Protein AF-A0A959ILF7-F1 (afdb_monomer_lite)

Sequence (107 aa):
MKEPCWMELLEEAPVAVQSCVLYFQERYPGSWQAKLLDSDAILRYLDSKDFEITVATFGIPNRQDWFCEVIFQGTLLKHERNFATYELAADEAIITAFRKLETTLSS

Radius of gyration: 14.12 Å; chains: 1; bounding box: 35×23×43 Å

Foldseek 3Di:
DPDQLLVVLCVQQVVLSVVQLVVLCVVPPPCSVVLSSDLVSLVVVLVVVQKDKDWDFDPDPPDGKIWMWIAHPNRTQDTGIRDPDSVVRSSVNSSSSSNVVSVVVVD

Secondary structure (DSSP, 8-state):
-PPPHHHHHHHHSHHHHHHHHHHHHHHSTTTHHHHTT-HHHHHHHHHTTTEEEEEEE--BTTB--EEEEEEETTEEEEEEEEESSHHHHHHHHHHHHHHHHHHHHT-

pLDDT: mean 88.75, std 11.8, range [37.28, 98.25]

Structure (mmCIF, N/CA/C/O backbone):
data_AF-A0A959ILF7-F1
#
_entry.id   AF-A0A959ILF7-F1
#
loop_
_atom_site.group_PDB
_atom_site.id
_atom_site.type_symbol
_atom_site.label_atom_id
_atom_site.label_alt_id
_atom_site.label_comp_id
_atom_site.label_asym_id
_atom_site.label_entity_id
_atom_site.label_seq_id
_atom_site.pdbx_PDB_ins_code
_atom_site.Cartn_x
_atom_site.Cartn_y
_atom_site.Cartn_z
_atom_site.occupancy
_atom_site.B_iso_or_equiv
_atom_site.auth_seq_id
_atom_site.auth_comp_id
_atom_site.auth_asym_id
_atom_site.auth_atom_id
_atom_site.pdbx_PDB_model_num
ATOM 1 N N . MET A 1 1 ? 19.938 12.289 3.058 1.00 37.28 1 MET A N 1
ATOM 2 C CA . MET A 1 1 ? 19.023 11.149 3.262 1.00 37.28 1 MET A CA 1
ATOM 3 C C . MET A 1 1 ? 17.636 11.685 2.991 1.00 37.28 1 MET A C 1
ATOM 5 O O . MET A 1 1 ? 17.306 12.686 3.610 1.00 37.28 1 MET A O 1
ATOM 9 N N . LYS A 1 2 ? 16.905 11.133 2.013 1.00 45.88 2 LYS A N 1
ATOM 10 C CA . LYS A 1 2 ? 15.473 11.434 1.887 1.00 45.88 2 LYS A CA 1
ATOM 11 C C . LYS A 1 2 ? 14.802 10.957 3.172 1.00 45.88 2 LYS A C 1
ATOM 13 O O . LYS A 1 2 ? 15.202 9.918 3.702 1.00 45.88 2 LYS A O 1
ATOM 18 N N . GLU A 1 3 ? 13.868 11.736 3.686 1.00 53.41 3 GLU A N 1
ATOM 19 C CA . GLU A 1 3 ? 13.025 11.285 4.784 1.00 53.41 3 GLU A CA 1
ATOM 20 C C . GLU A 1 3 ? 12.318 9.985 4.363 1.00 53.41 3 GLU A C 1
ATOM 22 O O . GLU A 1 3 ? 12.051 9.790 3.173 1.00 53.41 3 GLU A O 1
ATOM 27 N N . PRO A 1 4 ? 12.096 9.031 5.284 1.00 59.53 4 PRO A N 1
ATOM 28 C CA . PRO A 1 4 ? 11.301 7.858 4.972 1.00 59.53 4 PRO A CA 1
ATOM 29 C C . PRO A 1 4 ? 9.926 8.331 4.497 1.00 59.53 4 PRO A C 1
ATOM 31 O O . PRO A 1 4 ? 9.287 9.103 5.206 1.00 59.53 4 PRO A O 1
ATOM 34 N N . CYS A 1 5 ? 9.468 7.849 3.341 1.00 68.00 5 CYS A N 1
ATOM 35 C CA . CYS A 1 5 ? 8.170 8.204 2.751 1.00 68.00 5 CYS A CA 1
ATOM 36 C C . CYS A 1 5 ? 7.007 8.108 3.767 1.00 68.00 5 CYS A C 1
ATOM 38 O O . CYS A 1 5 ? 6.072 8.901 3.738 1.00 68.00 5 CYS A O 1
ATOM 40 N N . TRP A 1 6 ? 7.098 7.203 4.750 1.00 73.50 6 TRP A N 1
ATOM 41 C CA . TRP A 1 6 ? 6.090 7.076 5.805 1.00 73.50 6 TRP A CA 1
ATOM 42 C C . TRP A 1 6 ? 6.005 8.274 6.770 1.00 73.50 6 TRP A C 1
ATOM 44 O O . TRP A 1 6 ? 4.952 8.466 7.372 1.00 73.50 6 TRP A O 1
ATOM 54 N N . MET A 1 7 ? 7.067 9.075 6.939 1.00 76.81 7 MET A N 1
ATOM 55 C CA . MET A 1 7 ? 7.021 10.285 7.774 1.00 76.81 7 MET A CA 1
ATOM 56 C C . MET A 1 7 ? 6.211 11.391 7.096 1.00 76.81 7 MET A C 1
ATOM 58 O O . MET A 1 7 ? 5.352 11.978 7.742 1.00 76.81 7 MET A O 1
ATOM 62 N N . GLU A 1 8 ? 6.419 11.614 5.794 1.00 80.44 8 GLU A N 1
ATOM 63 C CA . GLU A 1 8 ? 5.592 12.535 4.998 1.00 80.44 8 GLU A CA 1
ATOM 64 C C . GLU A 1 8 ? 4.124 12.069 5.011 1.00 80.44 8 GLU A C 1
ATOM 66 O O . GLU A 1 8 ? 3.211 12.848 5.271 1.00 80.44 8 GLU A O 1
ATOM 71 N N . LEU A 1 9 ? 3.890 10.759 4.864 1.00 82.88 9 LEU A N 1
ATOM 72 C CA . LEU A 1 9 ? 2.553 10.170 4.993 1.00 82.88 9 LEU A CA 1
ATOM 73 C C . LEU A 1 9 ? 1.920 10.384 6.374 1.00 82.88 9 LEU A C 1
ATOM 75 O O . LEU A 1 9 ? 0.703 10.535 6.458 1.00 82.88 9 LEU A O 1
ATOM 79 N N . LEU A 1 10 ? 2.706 10.369 7.458 1.00 87.94 10 LEU A N 1
ATOM 80 C CA . LEU A 1 10 ? 2.194 10.586 8.815 1.00 87.94 10 LEU A CA 1
ATOM 81 C C . LEU A 1 10 ? 1.634 12.004 8.980 1.00 87.94 10 LEU A C 1
ATOM 83 O O . LEU A 1 10 ? 0.674 12.185 9.725 1.00 87.94 10 LEU A O 1
ATOM 87 N N . GLU A 1 11 ? 2.207 12.993 8.295 1.00 87.19 11 GLU A N 1
ATOM 88 C CA . GLU A 1 11 ? 1.678 14.359 8.290 1.00 87.19 11 GLU A CA 1
ATOM 89 C C . GLU A 1 11 ? 0.360 14.457 7.508 1.00 87.19 11 GLU A C 1
ATOM 91 O O . GLU A 1 11 ? -0.542 15.192 7.908 1.00 87.19 11 GLU A O 1
ATOM 96 N N . GLU A 1 12 ? 0.220 13.692 6.421 1.00 86.81 12 GLU A N 1
ATOM 97 C CA . GLU A 1 12 ? -0.960 13.736 5.551 1.00 86.81 12 GLU A CA 1
ATOM 98 C C . GLU A 1 12 ? -2.146 12.883 6.031 1.00 86.81 12 GLU A C 1
ATOM 100 O O . GLU A 1 12 ? -3.301 13.267 5.841 1.00 86.81 12 GLU A O 1
ATOM 105 N N . ALA A 1 13 ? -1.875 11.709 6.606 1.00 92.12 13 ALA A N 1
ATOM 106 C CA . ALA A 1 13 ? -2.863 10.699 6.992 1.00 92.12 13 ALA A CA 1
ATOM 107 C C . ALA A 1 13 ? -2.509 10.073 8.361 1.00 92.12 13 ALA A C 1
ATOM 109 O O . ALA A 1 13 ? -2.196 8.876 8.450 1.00 92.12 13 ALA A O 1
ATOM 110 N N . PRO A 1 14 ? -2.499 10.872 9.446 1.00 93.12 14 PRO A N 1
ATOM 111 C CA . PRO A 1 14 ? -1.905 10.481 10.719 1.00 93.12 14 PRO A CA 1
ATOM 112 C C . PRO A 1 14 ? -2.560 9.254 11.354 1.00 93.12 14 PRO A C 1
ATOM 114 O O . PRO A 1 14 ? -1.853 8.391 11.880 1.00 93.12 14 PRO A O 1
ATOM 117 N N . VAL A 1 15 ? -3.889 9.142 11.318 1.00 94.31 15 VAL A N 1
ATOM 118 C CA . VAL A 1 15 ? -4.613 8.043 11.976 1.00 94.31 15 VAL A CA 1
ATOM 119 C C . VAL A 1 15 ? -4.422 6.740 11.202 1.00 94.31 15 VAL A C 1
ATOM 121 O O . VAL A 1 15 ? -4.178 5.676 11.788 1.00 94.31 15 VAL A O 1
ATOM 124 N N . ALA A 1 16 ? -4.481 6.814 9.875 1.00 94.81 16 ALA A N 1
ATOM 125 C CA . ALA A 1 16 ? -4.284 5.674 8.998 1.00 94.81 16 ALA A CA 1
ATOM 126 C C . ALA A 1 16 ? -2.848 5.128 9.093 1.00 94.81 16 ALA A C 1
ATOM 128 O O . ALA A 1 16 ? -2.656 3.911 9.206 1.00 94.81 16 ALA A O 1
ATOM 129 N N . VAL A 1 17 ? -1.845 6.012 9.133 1.00 94.12 17 VAL A N 1
ATOM 130 C CA . VAL A 1 17 ? -0.438 5.627 9.312 1.00 94.12 17 VAL A CA 1
ATOM 131 C C . VAL A 1 17 ? -0.191 5.061 10.708 1.00 94.12 17 VAL A C 1
ATOM 133 O O . VAL A 1 17 ? 0.456 4.022 10.827 1.00 94.12 17 VAL A O 1
ATOM 136 N N . GLN A 1 18 ? -0.750 5.653 11.768 1.00 94.31 18 GLN A N 1
ATOM 137 C CA . GLN A 1 18 ? -0.642 5.094 13.123 1.00 94.31 18 GLN A CA 1
ATOM 138 C C . GLN A 1 18 ? -1.236 3.684 13.207 1.00 94.31 18 GLN A C 1
ATOM 140 O O . GLN A 1 18 ? -0.626 2.791 13.794 1.00 94.31 18 GLN A O 1
ATOM 145 N N . SER A 1 19 ? -2.379 3.453 12.559 1.00 94.19 19 SER A N 1
ATOM 146 C CA . SER A 1 19 ? -2.998 2.125 12.480 1.00 94.19 19 SER A CA 1
ATOM 147 C C . SER A 1 19 ? -2.100 1.111 11.761 1.00 94.19 19 SER A C 1
ATOM 149 O O . SER A 1 19 ? -1.979 -0.034 12.200 1.00 94.19 19 SER A O 1
ATOM 151 N N . CYS A 1 20 ? -1.419 1.534 10.691 1.00 95.00 20 CYS A N 1
ATOM 152 C CA . CYS A 1 20 ? -0.420 0.717 10.001 1.00 95.00 20 CYS A CA 1
ATOM 153 C C . CYS A 1 20 ? 0.771 0.391 10.914 1.00 95.00 20 CYS A C 1
ATOM 155 O O . CYS A 1 20 ? 1.154 -0.770 11.051 1.00 95.00 20 CYS A O 1
ATOM 157 N N . VAL A 1 21 ? 1.326 1.394 11.600 1.00 94.19 21 VAL A N 1
ATOM 158 C CA . VAL A 1 21 ? 2.445 1.206 12.535 1.00 94.19 21 VAL A CA 1
ATOM 159 C C . VAL A 1 21 ? 2.084 0.202 13.629 1.00 94.19 21 VAL A C 1
ATOM 161 O O . VAL A 1 21 ? 2.862 -0.719 13.875 1.00 94.19 21 VAL A O 1
ATOM 164 N N . LEU A 1 22 ? 0.901 0.327 14.239 1.00 94.69 22 LEU A N 1
ATOM 165 C CA . LEU A 1 22 ? 0.417 -0.614 15.255 1.00 94.69 22 LEU A CA 1
ATOM 166 C C . LEU A 1 22 ? 0.324 -2.042 14.701 1.00 94.69 22 LEU A C 1
ATOM 168 O O . LEU A 1 22 ? 0.860 -2.968 15.309 1.00 94.69 22 LEU A O 1
ATOM 172 N N . TYR A 1 23 ? -0.247 -2.215 13.505 1.00 95.00 23 TYR A N 1
ATOM 173 C CA . TYR A 1 23 ? -0.311 -3.518 12.837 1.00 95.00 23 TYR A CA 1
ATOM 174 C C . TYR A 1 23 ? 1.078 -4.160 12.672 1.00 95.00 23 TYR A C 1
ATOM 176 O O . TYR A 1 23 ? 1.271 -5.346 12.958 1.00 95.00 23 TYR A O 1
ATOM 184 N N . PHE A 1 24 ? 2.076 -3.381 12.246 1.00 94.81 24 PHE A N 1
ATOM 185 C CA . PHE A 1 24 ? 3.441 -3.884 12.094 1.00 94.81 24 PHE A CA 1
ATOM 186 C C . PHE A 1 24 ? 4.129 -4.169 13.430 1.00 94.81 24 PHE A C 1
ATOM 188 O O . PHE A 1 24 ? 4.856 -5.159 13.528 1.00 94.81 24 PHE A O 1
ATOM 195 N N . GLN A 1 25 ? 3.902 -3.345 14.453 1.00 95.00 25 GLN A N 1
ATOM 196 C CA . GLN A 1 25 ? 4.444 -3.555 15.797 1.00 95.00 25 GLN A CA 1
ATOM 197 C C . GLN A 1 25 ? 3.945 -4.863 16.415 1.00 95.00 25 GLN A C 1
ATOM 199 O O . GLN A 1 25 ? 4.745 -5.618 16.971 1.00 95.00 25 GLN A O 1
ATOM 204 N N . GLU A 1 26 ? 2.653 -5.155 16.271 1.00 94.75 26 GLU A N 1
ATOM 205 C CA . GLU A 1 26 ? 2.041 -6.384 16.777 1.00 94.75 26 GLU A CA 1
ATOM 206 C C . GLU A 1 26 ? 2.546 -7.625 16.034 1.00 94.75 26 GLU A C 1
ATOM 208 O O . GLU A 1 26 ? 2.824 -8.658 16.645 1.00 94.75 26 GLU A O 1
ATOM 213 N N . ARG A 1 27 ? 2.692 -7.534 14.707 1.00 93.62 27 ARG A N 1
ATOM 214 C CA . ARG A 1 27 ? 3.014 -8.690 13.860 1.00 93.62 27 ARG A CA 1
ATOM 215 C C . ARG A 1 27 ? 4.511 -8.962 13.712 1.00 93.62 27 ARG A C 1
ATOM 217 O O . ARG A 1 27 ? 4.892 -10.103 13.453 1.00 93.62 27 ARG A O 1
ATOM 224 N N . TYR A 1 28 ? 5.356 -7.948 13.891 1.00 92.88 28 TYR A N 1
ATOM 225 C CA . TYR A 1 28 ? 6.813 -8.053 13.762 1.00 92.88 28 TYR A CA 1
ATOM 226 C C . TYR A 1 28 ? 7.553 -7.405 14.948 1.00 92.88 28 TYR A C 1
ATOM 228 O O . TYR A 1 28 ? 8.291 -6.425 14.768 1.00 92.88 28 TYR A O 1
ATOM 236 N N . PRO A 1 29 ? 7.420 -7.954 16.172 1.00 93.00 29 PRO A N 1
ATOM 237 C CA . PRO A 1 29 ? 8.100 -7.418 17.346 1.00 93.00 29 PRO A CA 1
ATOM 238 C C . PRO A 1 29 ? 9.615 -7.306 17.122 1.00 93.00 29 PRO A C 1
ATOM 240 O O . PRO A 1 29 ? 10.262 -8.239 16.648 1.00 93.00 29 PRO A O 1
ATOM 243 N N . GLY A 1 30 ? 10.186 -6.140 17.431 1.00 91.44 30 GLY A N 1
ATOM 244 C CA . GLY A 1 30 ? 11.627 -5.879 17.306 1.00 91.44 30 GLY A CA 1
ATOM 245 C C . GLY A 1 30 ? 12.165 -5.686 15.880 1.00 91.44 30 GLY A C 1
ATOM 246 O O . GLY A 1 30 ? 13.354 -5.425 15.731 1.00 91.44 30 GLY A O 1
ATOM 247 N N . SER A 1 31 ? 11.330 -5.788 14.838 1.00 92.31 31 SER A N 1
ATOM 248 C CA . SER A 1 31 ? 11.746 -5.556 13.439 1.00 92.31 31 SER A CA 1
ATOM 249 C C . SER A 1 31 ? 10.753 -4.736 12.606 1.00 92.31 31 SER A C 1
ATOM 251 O O . SER A 1 31 ? 10.980 -4.512 11.415 1.00 92.31 31 SER A O 1
ATOM 253 N N . TRP A 1 32 ? 9.673 -4.253 13.223 1.00 92.75 32 TRP A N 1
ATOM 254 C CA . TRP A 1 32 ? 8.593 -3.529 12.555 1.00 92.75 32 TRP A CA 1
ATOM 255 C C . TRP A 1 32 ? 9.071 -2.303 11.767 1.00 92.75 32 TRP A C 1
ATOM 257 O O . TRP A 1 32 ? 8.562 -2.063 10.678 1.00 92.75 32 TRP A O 1
ATOM 267 N N . GLN A 1 33 ? 10.084 -1.569 12.247 1.00 90.31 33 GLN A N 1
ATOM 268 C CA . GLN A 1 33 ? 10.607 -0.391 11.545 1.00 90.31 33 GLN A CA 1
ATOM 269 C C . GLN A 1 33 ? 11.176 -0.758 10.177 1.00 90.31 33 GLN A C 1
ATOM 271 O O . GLN A 1 33 ? 10.915 -0.072 9.199 1.00 90.31 33 GLN A O 1
ATOM 276 N N . ALA A 1 34 ? 11.930 -1.859 10.09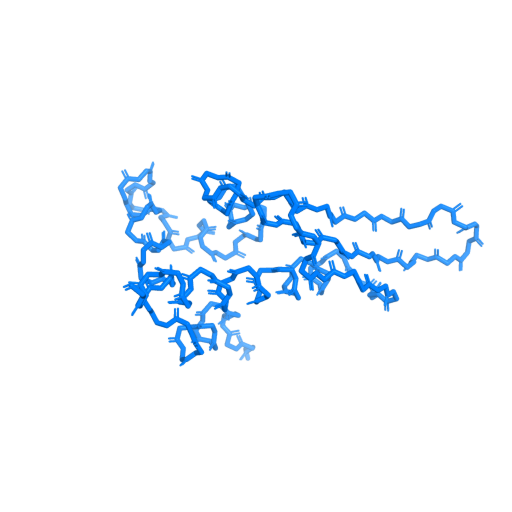7 1.00 88.38 34 ALA A N 1
ATOM 277 C CA . ALA A 1 34 ? 12.492 -2.328 8.836 1.00 88.38 34 ALA A CA 1
ATOM 278 C C . ALA A 1 34 ? 11.392 -2.806 7.879 1.00 88.38 34 ALA A C 1
ATOM 280 O O . ALA A 1 34 ? 11.517 -2.635 6.672 1.00 88.38 34 ALA A O 1
ATOM 281 N N . LYS A 1 35 ? 10.299 -3.369 8.413 1.00 89.19 35 LYS A N 1
ATOM 282 C CA . LYS A 1 35 ? 9.127 -3.752 7.615 1.00 89.19 35 LYS A CA 1
ATOM 283 C C . LYS A 1 35 ? 8.367 -2.547 7.075 1.00 89.19 35 LYS A C 1
ATOM 285 O O . LYS A 1 35 ? 7.926 -2.595 5.940 1.00 89.19 35 LYS A O 1
ATOM 290 N N . LEU A 1 36 ? 8.269 -1.464 7.839 1.00 89.19 36 LEU A N 1
ATOM 291 C CA . LEU A 1 36 ? 7.598 -0.235 7.405 1.00 89.19 36 LEU A CA 1
ATOM 292 C C . LEU A 1 36 ? 8.392 0.556 6.343 1.00 89.19 36 LEU A C 1
ATOM 294 O O . LEU A 1 36 ? 7.894 1.542 5.817 1.00 89.19 36 LEU A O 1
ATOM 298 N N . LEU A 1 37 ? 9.631 0.160 6.039 1.00 87.38 37 LEU A N 1
ATOM 299 C CA . LEU A 1 37 ? 10.425 0.737 4.946 1.00 87.38 37 LEU A CA 1
ATOM 300 C C . LEU A 1 37 ? 10.253 -0.018 3.621 1.00 87.38 37 LEU A C 1
ATOM 302 O O . LEU A 1 37 ? 10.802 0.406 2.610 1.00 87.38 37 LEU A O 1
ATOM 306 N N . ASP A 1 38 ? 9.535 -1.139 3.634 1.00 89.88 38 ASP A N 1
ATOM 307 C CA . ASP A 1 38 ? 9.309 -1.990 2.472 1.00 89.88 38 ASP A CA 1
ATOM 308 C C . ASP A 1 38 ? 7.890 -1.760 1.935 1.00 89.88 38 ASP A C 1
ATOM 310 O O . ASP A 1 38 ? 6.899 -2.086 2.599 1.00 89.88 38 ASP A O 1
ATOM 314 N N . SER A 1 39 ? 7.791 -1.197 0.728 1.00 90.12 39 SER A N 1
ATOM 315 C CA . SER A 1 39 ? 6.515 -0.906 0.071 1.00 90.12 39 SER A CA 1
ATOM 316 C C . SER A 1 39 ? 5.648 -2.163 -0.051 1.00 90.12 39 SER A C 1
ATOM 318 O O . SER A 1 39 ? 4.450 -2.094 0.217 1.00 90.12 39 SER A O 1
ATOM 320 N N . ASP A 1 40 ? 6.233 -3.337 -0.321 1.00 90.50 40 ASP A N 1
ATOM 321 C CA . ASP A 1 40 ? 5.483 -4.598 -0.423 1.00 90.50 40 ASP A CA 1
ATOM 322 C C . ASP A 1 40 ? 4.809 -4.971 0.894 1.00 90.50 40 ASP A C 1
ATOM 324 O O . ASP A 1 40 ? 3.715 -5.542 0.920 1.00 90.50 40 ASP A O 1
ATOM 328 N N . ALA A 1 41 ? 5.460 -4.664 2.015 1.00 92.06 41 ALA A N 1
ATOM 329 C CA . ALA A 1 41 ? 4.890 -4.918 3.321 1.00 92.06 41 ALA A CA 1
ATOM 330 C C . ALA A 1 41 ? 3.671 -4.014 3.549 1.00 92.06 41 ALA A C 1
ATOM 332 O O . ALA A 1 41 ? 2.612 -4.511 3.940 1.00 92.06 41 ALA A O 1
ATOM 333 N N . ILE A 1 42 ? 3.796 -2.714 3.271 1.00 93.88 42 ILE A N 1
ATOM 334 C CA . ILE A 1 42 ? 2.702 -1.744 3.421 1.00 93.88 42 ILE A CA 1
ATOM 335 C C . ILE A 1 42 ? 1.527 -2.106 2.506 1.00 93.88 42 ILE A C 1
ATOM 337 O O . ILE A 1 42 ? 0.383 -2.105 2.958 1.00 93.88 42 ILE A O 1
ATOM 341 N N . LEU A 1 43 ? 1.794 -2.496 1.258 1.00 93.69 43 LEU A N 1
ATOM 342 C CA . LEU A 1 43 ? 0.763 -2.947 0.321 1.00 93.69 43 LEU A CA 1
ATOM 343 C C . LEU A 1 43 ? -0.036 -4.137 0.877 1.00 93.69 43 LEU A C 1
ATOM 345 O O . LEU A 1 43 ? -1.258 -4.152 0.767 1.00 93.69 43 LEU A O 1
ATOM 349 N N . ARG A 1 44 ? 0.607 -5.086 1.574 1.00 93.19 44 ARG A N 1
ATOM 350 C CA . ARG A 1 44 ? -0.106 -6.185 2.263 1.00 93.19 44 ARG A CA 1
ATOM 351 C C . ARG A 1 44 ? -0.958 -5.719 3.442 1.00 93.19 44 ARG A C 1
ATOM 353 O O . ARG A 1 44 ? -1.967 -6.346 3.750 1.00 93.19 44 ARG A O 1
ATOM 360 N N . TYR A 1 45 ? -0.545 -4.669 4.151 1.00 94.81 45 TYR A N 1
ATOM 361 C CA . TYR A 1 45 ? -1.405 -4.067 5.171 1.00 94.81 45 TYR A CA 1
ATOM 362 C C . TYR A 1 45 ? -2.650 -3.450 4.524 1.00 94.81 45 TYR A C 1
ATOM 364 O O . TYR A 1 45 ? -3.754 -3.674 5.013 1.00 94.81 45 TYR A O 1
ATOM 372 N N . LEU A 1 46 ? -2.486 -2.725 3.417 1.00 96.12 46 LEU A N 1
ATOM 373 C CA . LEU A 1 46 ? -3.596 -2.101 2.694 1.00 96.12 46 LEU A CA 1
ATOM 374 C C . LEU A 1 46 ? -4.569 -3.143 2.120 1.00 96.12 46 LEU A C 1
ATOM 376 O O . LEU A 1 46 ? -5.776 -2.954 2.231 1.00 96.12 46 LEU A O 1
ATOM 380 N N . ASP A 1 47 ? -4.067 -4.280 1.633 1.00 94.75 47 ASP A N 1
ATOM 381 C CA . ASP A 1 47 ? -4.887 -5.437 1.230 1.00 94.75 47 ASP A CA 1
ATOM 382 C C . ASP A 1 47 ? -5.791 -5.930 2.380 1.00 94.75 47 ASP A C 1
ATOM 384 O O . ASP A 1 47 ? -6.990 -6.139 2.211 1.00 94.75 47 ASP A O 1
ATOM 388 N N . SER A 1 48 ? -5.274 -5.964 3.618 1.00 93.88 48 SER A N 1
ATOM 389 C CA . SER A 1 48 ? -6.085 -6.280 4.812 1.00 93.88 48 SER A CA 1
ATOM 390 C C . SER A 1 48 ? -7.137 -5.217 5.182 1.00 93.88 48 SER A C 1
ATOM 392 O O . SER A 1 48 ? -7.889 -5.401 6.143 1.00 93.88 48 SER A O 1
ATOM 394 N N . LYS A 1 49 ? -7.170 -4.093 4.459 1.00 95.44 49 LYS A N 1
ATOM 395 C CA . LYS A 1 49 ? -8.108 -2.971 4.606 1.00 95.44 49 LYS A CA 1
ATOM 396 C C . LYS A 1 49 ? -8.998 -2.797 3.369 1.00 95.44 49 LYS A C 1
ATOM 398 O O . LYS A 1 49 ? -9.437 -1.682 3.108 1.00 95.44 49 LYS A O 1
ATOM 403 N N . ASP A 1 50 ? -9.259 -3.875 2.629 1.00 95.75 50 ASP A N 1
ATOM 404 C CA . ASP A 1 50 ? -10.128 -3.899 1.441 1.00 95.75 50 ASP A CA 1
ATOM 405 C C . ASP A 1 50 ? -9.631 -3.024 0.270 1.00 95.75 50 ASP A C 1
ATOM 407 O O . ASP A 1 50 ? -10.430 -2.555 -0.554 1.00 95.75 50 ASP A O 1
ATOM 411 N N . PHE A 1 51 ? -8.316 -2.782 0.191 1.00 97.50 51 PHE A N 1
ATOM 412 C CA . PHE A 1 51 ? -7.694 -2.180 -0.987 1.00 97.50 51 PHE A CA 1
ATOM 413 C C . PHE A 1 51 ? -7.168 -3.251 -1.934 1.00 97.50 51 PHE A C 1
ATOM 415 O O . PHE A 1 51 ? -6.311 -4.049 -1.570 1.00 97.50 51 PHE A O 1
ATOM 422 N N . GLU A 1 52 ? -7.581 -3.182 -3.191 1.00 97.44 52 GLU A N 1
ATOM 423 C CA . GLU A 1 52 ? -6.950 -3.920 -4.278 1.00 97.44 52 GLU A CA 1
ATOM 424 C C . GLU A 1 52 ? -5.966 -2.970 -4.969 1.00 97.44 52 GLU A C 1
ATOM 426 O O . GLU A 1 52 ? -6.365 -1.990 -5.607 1.00 97.44 52 GLU A O 1
ATOM 431 N N . ILE A 1 53 ? -4.665 -3.227 -4.799 1.00 97.06 53 ILE A N 1
ATOM 432 C CA . ILE A 1 53 ? -3.600 -2.408 -5.385 1.00 97.06 53 ILE A CA 1
ATOM 433 C C . ILE A 1 53 ? -2.817 -3.238 -6.392 1.00 97.06 53 ILE A C 1
ATOM 435 O O . ILE A 1 53 ? -2.221 -4.259 -6.054 1.00 97.06 53 ILE A O 1
ATOM 439 N N . THR A 1 54 ? -2.776 -2.760 -7.631 1.00 95.75 54 THR A N 1
ATOM 440 C CA . THR A 1 54 ? -1.940 -3.334 -8.685 1.00 95.75 54 THR A CA 1
ATOM 441 C C . THR A 1 54 ? -0.791 -2.389 -8.975 1.00 95.75 54 THR A C 1
ATOM 443 O O . THR A 1 54 ? -1.027 -1.230 -9.292 1.00 95.75 54 THR A O 1
ATOM 446 N N . VAL A 1 55 ? 0.444 -2.888 -8.925 1.00 94.31 55 VAL A N 1
ATOM 447 C CA . VAL A 1 55 ? 1.631 -2.181 -9.416 1.00 94.31 55 VAL A CA 1
ATOM 448 C C . VAL A 1 55 ? 2.341 -3.091 -10.408 1.00 94.31 55 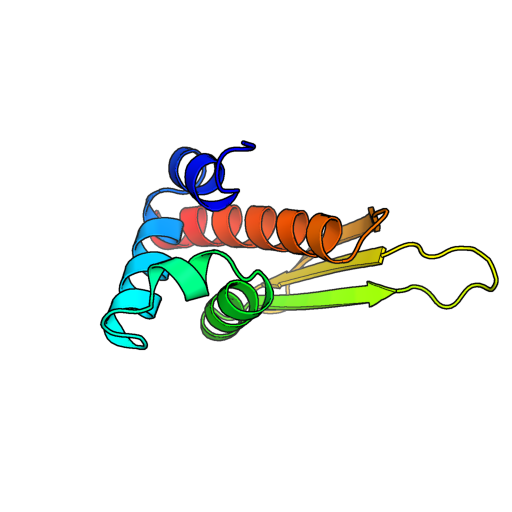VAL A C 1
ATOM 450 O O . VAL A 1 55 ? 2.797 -4.176 -10.052 1.00 94.31 55 VAL A O 1
ATOM 453 N N . ALA A 1 56 ? 2.397 -2.686 -11.673 1.00 92.75 56 ALA A N 1
ATOM 454 C CA . ALA A 1 56 ? 2.911 -3.543 -12.736 1.00 92.75 56 ALA A CA 1
ATOM 455 C C . ALA A 1 56 ? 3.573 -2.741 -13.857 1.00 92.75 56 ALA A C 1
ATOM 457 O O . ALA A 1 56 ? 3.412 -1.526 -13.973 1.00 92.75 56 ALA A O 1
ATOM 458 N N . THR A 1 57 ? 4.332 -3.439 -14.701 1.00 89.62 57 THR A N 1
ATOM 459 C CA . THR A 1 57 ? 4.910 -2.864 -15.919 1.00 89.62 57 THR A CA 1
ATOM 460 C C . THR A 1 57 ? 3.979 -3.078 -17.103 1.00 89.62 57 THR A C 1
ATOM 462 O O . THR A 1 57 ? 3.325 -4.115 -17.229 1.00 89.62 57 THR A O 1
ATOM 465 N N . PHE A 1 58 ? 3.932 -2.105 -18.009 1.00 77.69 58 PHE A N 1
ATOM 466 C CA . PHE A 1 58 ? 3.291 -2.299 -19.303 1.00 77.69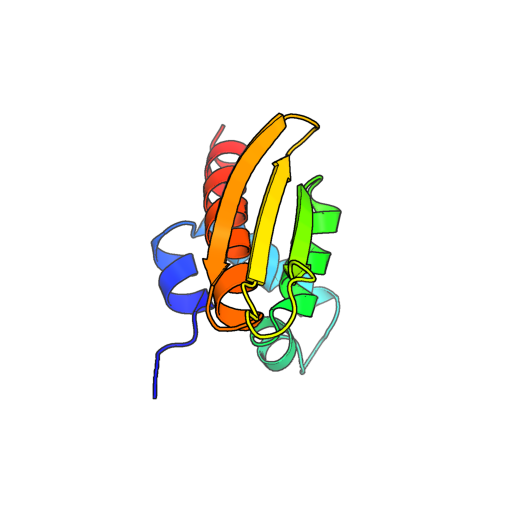 58 PHE A CA 1
ATOM 467 C C . PHE A 1 58 ? 4.300 -2.882 -20.302 1.00 77.69 58 PHE A C 1
ATOM 469 O O . PHE A 1 58 ? 5.354 -2.299 -20.542 1.00 77.69 58 PHE A O 1
ATOM 476 N N . GLY A 1 59 ? 3.990 -4.045 -20.879 1.00 62.53 59 GLY A N 1
ATOM 477 C CA . GLY A 1 59 ? 4.901 -4.815 -21.734 1.00 62.53 59 GLY A CA 1
ATOM 478 C C . GLY A 1 59 ? 5.088 -4.253 -23.146 1.00 62.53 59 GLY A C 1
ATOM 479 O O . GLY A 1 59 ? 4.761 -4.935 -24.115 1.00 62.53 59 GLY A O 1
ATOM 480 N N . ILE A 1 60 ? 5.614 -3.032 -23.289 1.00 64.19 60 ILE A N 1
ATOM 481 C CA . ILE A 1 60 ? 6.082 -2.520 -24.586 1.00 64.19 60 ILE A CA 1
ATOM 482 C C . ILE A 1 60 ? 7.606 -2.712 -24.676 1.00 64.19 60 ILE A C 1
ATOM 484 O O . ILE A 1 60 ? 8.333 -2.282 -23.776 1.00 64.19 60 ILE A O 1
ATOM 488 N N . PRO A 1 61 ? 8.130 -3.301 -25.767 1.00 55.72 61 PRO A N 1
ATOM 489 C CA . PRO A 1 61 ? 9.568 -3.342 -26.015 1.00 55.72 61 PRO A CA 1
ATOM 490 C C . PRO A 1 61 ? 10.173 -1.928 -25.963 1.00 55.72 61 PRO A C 1
ATOM 492 O O . PRO A 1 61 ? 9.717 -1.034 -26.673 1.00 55.72 61 PRO A O 1
ATOM 495 N N . ASN A 1 62 ? 11.212 -1.735 -25.144 1.00 62.50 62 ASN A N 1
ATOM 496 C CA . ASN A 1 62 ? 11.962 -0.479 -24.953 1.00 62.50 62 ASN A CA 1
ATOM 497 C C . ASN A 1 62 ? 11.273 0.636 -24.146 1.00 62.50 62 ASN A C 1
ATOM 499 O O . ASN A 1 62 ? 11.777 1.760 -24.131 1.00 62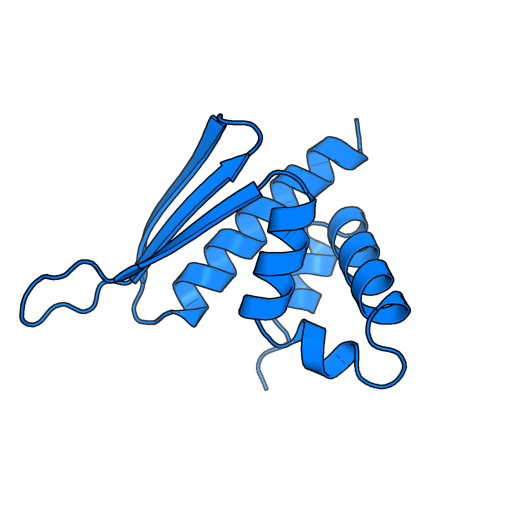.50 62 ASN A O 1
ATOM 503 N N . ARG A 1 63 ? 10.177 0.348 -23.434 1.00 65.25 63 ARG A N 1
ATOM 504 C CA . ARG A 1 63 ? 9.574 1.303 -22.497 1.00 65.25 63 ARG A CA 1
ATOM 505 C C . ARG A 1 63 ? 9.140 0.599 -21.213 1.00 65.25 63 ARG A C 1
ATOM 507 O O . ARG A 1 63 ? 8.150 -0.121 -21.206 1.00 65.25 63 ARG A O 1
ATOM 514 N N . GLN A 1 64 ? 9.897 0.792 -20.134 1.00 65.19 64 GLN A N 1
ATOM 515 C CA . GLN A 1 64 ? 9.500 0.345 -18.797 1.00 65.19 64 GLN A CA 1
ATOM 516 C C . GLN A 1 64 ? 8.672 1.449 -18.135 1.00 65.19 64 GLN A C 1
ATOM 518 O O . GLN A 1 64 ? 9.189 2.220 -17.336 1.00 65.19 64 GLN A O 1
ATOM 523 N N . ASP A 1 65 ? 7.396 1.543 -18.508 1.00 84.50 65 ASP A N 1
ATOM 524 C CA . ASP A 1 65 ? 6.444 2.357 -17.755 1.00 84.50 65 ASP A CA 1
ATOM 525 C C . ASP A 1 65 ? 5.821 1.473 -16.678 1.00 84.50 65 ASP A C 1
ATOM 527 O O . ASP A 1 65 ? 5.032 0.565 -16.978 1.00 84.50 65 ASP A O 1
ATOM 531 N N . TRP A 1 66 ? 6.163 1.743 -15.424 1.00 92.19 66 TRP A N 1
ATOM 532 C CA . TRP A 1 66 ? 5.380 1.240 -14.308 1.00 92.19 66 TRP A CA 1
ATOM 533 C C . TRP A 1 66 ? 4.057 2.006 -14.235 1.00 92.19 66 TRP A C 1
ATOM 535 O O . TRP A 1 66 ? 3.959 3.181 -14.617 1.00 92.19 66 TRP A O 1
ATOM 545 N N . PHE A 1 67 ? 3.019 1.321 -13.780 1.00 94.25 67 PHE A N 1
ATOM 546 C CA . PHE A 1 67 ? 1.721 1.903 -13.483 1.00 94.25 67 PHE A CA 1
ATOM 547 C C . PHE A 1 67 ? 1.215 1.382 -12.146 1.00 94.25 67 PHE A C 1
ATOM 549 O O . PHE A 1 67 ? 1.622 0.303 -11.705 1.00 94.25 67 PHE A O 1
ATOM 556 N N . CYS A 1 68 ? 0.312 2.143 -11.540 1.00 95.81 68 CYS A N 1
ATOM 557 C CA . CYS A 1 68 ? -0.444 1.703 -10.387 1.00 95.81 68 CYS A CA 1
ATOM 558 C C . CYS A 1 68 ? -1.948 1.870 -10.602 1.00 95.81 68 CYS A C 1
ATOM 560 O O . CYS A 1 68 ? -2.411 2.774 -11.303 1.00 95.81 68 CYS A O 1
ATOM 562 N N . GLU A 1 69 ? -2.706 0.974 -9.985 1.00 97.75 69 GLU A N 1
ATOM 563 C CA . GLU A 1 69 ? -4.154 1.037 -9.885 1.00 97.75 69 GLU A CA 1
ATOM 564 C C . GLU A 1 69 ? -4.554 0.786 -8.434 1.00 97.75 69 GLU A C 1
ATOM 566 O O . GLU A 1 69 ? -4.065 -0.160 -7.817 1.00 97.75 69 GLU A O 1
ATOM 571 N N . VAL A 1 70 ? -5.404 1.655 -7.889 1.00 98.06 70 VAL A N 1
ATOM 572 C CA . VAL A 1 70 ? -5.891 1.588 -6.509 1.00 98.06 70 VAL A CA 1
ATOM 573 C C . VAL A 1 70 ? -7.406 1.513 -6.541 1.00 98.06 70 VAL A C 1
ATOM 575 O O . VAL A 1 70 ? -8.077 2.462 -6.961 1.00 98.06 70 VAL A O 1
ATOM 578 N N . ILE A 1 71 ? -7.944 0.400 -6.065 1.00 98.25 71 ILE A N 1
ATOM 579 C CA . ILE A 1 71 ? -9.375 0.151 -5.935 1.00 98.25 71 ILE A CA 1
ATOM 580 C C . ILE A 1 71 ? -9.678 -0.038 -4.449 1.00 98.25 71 ILE A C 1
ATOM 582 O O . ILE A 1 71 ? -8.953 -0.731 -3.743 1.00 98.25 71 ILE A O 1
ATOM 586 N N . PHE A 1 72 ? -10.749 0.582 -3.965 1.00 97.50 72 PHE A N 1
ATOM 587 C CA . PHE A 1 72 ? -11.233 0.401 -2.597 1.00 97.50 72 PHE A CA 1
ATOM 588 C C . PHE A 1 72 ? -12.697 -0.001 -2.641 1.00 97.50 72 PHE A C 1
ATOM 590 O O . PHE A 1 72 ? -13.522 0.730 -3.198 1.00 97.50 72 PHE A O 1
ATOM 597 N N . GLN A 1 73 ? -13.011 -1.173 -2.082 1.00 95.12 73 GLN A N 1
ATOM 598 C CA . GLN A 1 73 ? -14.374 -1.716 -2.045 1.00 95.12 73 GLN A CA 1
ATOM 599 C C . GLN A 1 73 ? -15.050 -1.713 -3.435 1.00 95.12 73 GLN A C 1
ATOM 601 O O . GLN A 1 73 ? -16.184 -1.261 -3.604 1.00 95.12 73 GLN A O 1
ATOM 606 N N . GLY A 1 74 ? -14.315 -2.158 -4.461 1.00 94.19 74 GLY A N 1
ATOM 607 C CA . GLY A 1 74 ? -14.782 -2.218 -5.852 1.00 94.19 74 GLY A CA 1
ATOM 608 C C . GLY A 1 74 ? -14.867 -0.872 -6.586 1.00 94.19 74 GLY A C 1
ATOM 609 O O . GLY A 1 74 ? -15.252 -0.839 -7.753 1.00 94.19 74 GLY A O 1
ATOM 610 N N . THR A 1 75 ? -14.503 0.243 -5.942 1.00 96.25 75 THR A N 1
ATOM 611 C CA . THR A 1 75 ? -14.456 1.568 -6.577 1.00 96.25 75 THR A CA 1
ATOM 612 C C . THR A 1 75 ? -13.028 1.925 -6.966 1.00 96.25 75 THR A C 1
ATOM 614 O O . THR A 1 75 ? -12.152 1.997 -6.104 1.00 96.25 75 THR A O 1
ATOM 617 N N . LEU A 1 76 ? -12.797 2.204 -8.253 1.00 97.62 76 LEU A N 1
ATOM 618 C CA . LEU A 1 76 ? -11.519 2.729 -8.733 1.00 97.62 76 LEU A CA 1
ATOM 619 C C . LEU A 1 76 ? -11.273 4.121 -8.141 1.00 97.62 76 LEU A C 1
ATOM 621 O O . LEU A 1 76 ? -11.997 5.068 -8.446 1.00 97.62 76 LEU A O 1
ATOM 625 N N . LEU A 1 77 ? -10.237 4.242 -7.315 1.00 97.44 77 LEU A N 1
ATOM 626 C CA . LEU A 1 77 ? -9.802 5.517 -6.751 1.00 97.44 77 LEU A CA 1
ATOM 627 C C . LEU A 1 77 ? -8.794 6.207 -7.658 1.00 97.44 77 LEU A C 1
ATOM 629 O O . LEU A 1 77 ? -8.856 7.422 -7.843 1.00 97.44 77 LEU A O 1
ATOM 633 N N . LYS A 1 78 ? -7.845 5.436 -8.195 1.00 97.19 78 LYS A N 1
ATOM 634 C CA . LYS A 1 78 ? -6.756 5.978 -8.998 1.00 97.19 78 LYS A CA 1
ATOM 635 C C . LYS A 1 78 ? -6.216 4.960 -9.987 1.00 97.19 78 LYS A C 1
ATOM 637 O O . LYS A 1 78 ? -6.047 3.794 -9.656 1.00 97.19 78 LYS A O 1
ATOM 642 N N . HIS A 1 79 ? -5.901 5.453 -11.177 1.00 96.38 79 HIS A N 1
ATOM 643 C CA . HIS A 1 79 ? -5.102 4.770 -12.182 1.00 96.38 79 HIS A CA 1
ATOM 644 C C . HIS A 1 79 ? -4.065 5.771 -12.698 1.00 96.38 79 HIS A C 1
ATOM 646 O O . HIS A 1 79 ? -4.439 6.822 -13.224 1.00 96.38 79 HIS A O 1
ATOM 652 N N . GLU A 1 80 ? -2.778 5.471 -12.545 1.00 94.50 80 GLU A N 1
ATOM 653 C CA . GLU A 1 80 ? -1.694 6.343 -13.005 1.00 94.50 80 GLU A CA 1
ATOM 654 C C . GLU A 1 80 ? -0.555 5.535 -13.627 1.00 94.50 80 GLU A C 1
ATOM 656 O O . GLU A 1 80 ? -0.305 4.388 -13.264 1.00 94.50 80 GLU A O 1
ATOM 661 N N . ARG A 1 81 ? 0.119 6.121 -14.620 1.00 92.44 81 ARG A N 1
ATOM 662 C CA . ARG A 1 81 ? 1.117 5.455 -15.466 1.00 92.44 81 ARG A CA 1
ATOM 663 C C . ARG A 1 81 ? 2.343 6.342 -15.653 1.00 92.44 81 ARG A C 1
ATOM 665 O O . ARG A 1 81 ? 2.293 7.537 -15.383 1.00 92.44 81 ARG A O 1
ATOM 672 N N . ASN A 1 82 ? 3.373 5.773 -16.280 1.00 89.81 82 ASN A N 1
ATOM 673 C CA . ASN A 1 82 ? 4.645 6.427 -16.618 1.00 89.81 82 ASN A CA 1
ATOM 674 C C . ASN A 1 82 ? 5.565 6.644 -15.409 1.00 89.81 82 ASN A C 1
ATOM 676 O O . ASN A 1 82 ? 6.369 7.576 -15.400 1.00 89.81 82 ASN A O 1
ATOM 680 N N . PHE A 1 83 ? 5.481 5.774 -14.404 1.00 90.06 83 PHE A N 1
ATOM 681 C CA . PHE A 1 83 ? 6.472 5.758 -13.337 1.00 90.06 83 PHE A CA 1
ATOM 682 C C . PHE A 1 83 ? 7.765 5.116 -13.841 1.00 90.06 83 PHE A C 1
ATOM 684 O O . PHE A 1 83 ? 7.744 4.090 -14.525 1.00 90.06 83 PHE A O 1
ATOM 691 N N . ALA A 1 84 ? 8.896 5.725 -13.486 1.00 89.50 84 ALA A N 1
ATOM 692 C CA . ALA A 1 84 ? 10.213 5.244 -13.893 1.00 89.50 84 ALA A CA 1
ATOM 693 C C . ALA A 1 84 ? 10.631 3.958 -13.160 1.00 89.50 84 ALA A C 1
ATOM 695 O O . ALA A 1 84 ? 11.460 3.206 -13.668 1.00 89.50 84 ALA A O 1
ATOM 696 N N . THR A 1 85 ? 10.079 3.707 -11.970 1.00 90.31 85 THR A N 1
ATOM 697 C CA . THR A 1 85 ? 10.410 2.541 -11.145 1.00 90.31 85 THR A CA 1
ATOM 698 C C . THR A 1 85 ? 9.172 1.984 -10.446 1.00 90.31 85 THR A C 1
ATOM 700 O O . THR A 1 85 ? 8.135 2.650 -10.373 1.00 90.31 85 THR A O 1
ATOM 703 N N . TYR A 1 86 ? 9.305 0.763 -9.923 1.00 91.31 86 TYR A N 1
ATOM 704 C CA . TYR A 1 86 ? 8.297 0.120 -9.084 1.00 91.31 86 TYR A CA 1
ATOM 705 C C . TYR A 1 86 ? 7.983 0.959 -7.848 1.00 91.31 86 TYR A C 1
ATOM 707 O O . TYR A 1 86 ? 6.821 1.210 -7.552 1.00 91.31 86 TYR A O 1
ATOM 715 N N . GLU A 1 87 ? 9.026 1.431 -7.166 1.00 91.06 87 GLU A N 1
ATOM 716 C CA . GLU A 1 87 ? 8.929 2.152 -5.899 1.00 91.06 87 GLU A CA 1
ATOM 717 C C . GLU A 1 87 ? 8.116 3.432 -6.067 1.00 91.06 87 GLU A C 1
ATOM 719 O O . GLU A 1 87 ? 7.217 3.680 -5.280 1.00 91.06 87 GLU A O 1
ATOM 724 N N . LEU A 1 88 ? 8.335 4.190 -7.147 1.00 91.12 88 LEU A N 1
ATOM 725 C CA . LEU A 1 88 ? 7.550 5.399 -7.415 1.00 91.12 88 LEU A CA 1
ATOM 726 C C . LEU A 1 88 ? 6.063 5.096 -7.654 1.00 91.12 88 LEU A C 1
ATOM 728 O O . LEU A 1 88 ? 5.204 5.846 -7.200 1.00 91.12 88 LEU A O 1
ATOM 732 N N . ALA A 1 89 ? 5.754 4.006 -8.361 1.00 93.44 89 ALA A N 1
ATOM 733 C CA . ALA A 1 89 ? 4.371 3.595 -8.591 1.00 93.44 89 ALA A CA 1
ATOM 734 C C . ALA A 1 89 ? 3.704 3.083 -7.302 1.00 93.44 89 ALA A C 1
ATOM 736 O O . ALA A 1 89 ? 2.531 3.369 -7.055 1.00 93.44 89 ALA A O 1
ATOM 737 N N . ALA A 1 90 ? 4.450 2.338 -6.482 1.00 93.88 90 ALA A N 1
ATOM 738 C CA . ALA A 1 90 ? 3.994 1.836 -5.194 1.00 93.88 90 ALA A CA 1
ATOM 739 C C . ALA A 1 90 ? 3.776 2.975 -4.190 1.00 93.88 90 ALA A C 1
ATOM 741 O O . ALA A 1 90 ? 2.731 3.004 -3.549 1.00 93.88 90 ALA A O 1
ATOM 742 N N . ASP A 1 91 ? 4.696 3.937 -4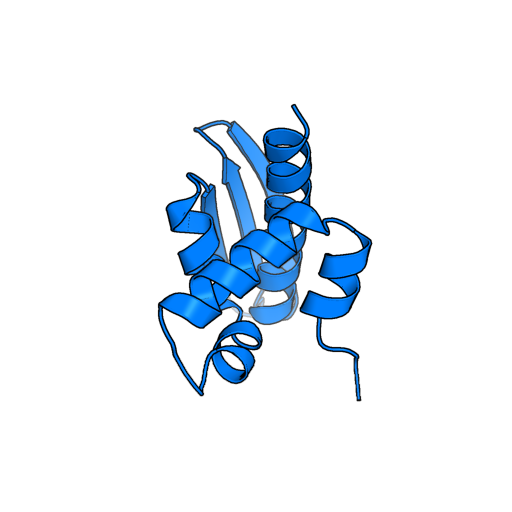.101 1.00 92.50 91 ASP A N 1
ATOM 743 C CA . ASP A 1 91 ? 4.577 5.104 -3.222 1.00 92.50 91 ASP A CA 1
ATOM 744 C C . ASP A 1 91 ? 3.306 5.896 -3.548 1.00 92.50 91 ASP A C 1
ATOM 746 O O . ASP A 1 91 ? 2.508 6.183 -2.656 1.00 92.50 91 ASP A O 1
ATOM 750 N N . GLU A 1 92 ? 3.041 6.160 -4.831 1.00 93.81 92 GLU A N 1
ATOM 751 C CA . GLU A 1 92 ? 1.821 6.857 -5.250 1.00 93.81 92 GLU A CA 1
ATOM 752 C C . GLU A 1 92 ? 0.544 6.083 -4.875 1.00 93.81 92 GLU A C 1
ATOM 754 O O . GLU A 1 92 ? -0.452 6.661 -4.415 1.00 93.81 92 GLU A O 1
ATOM 759 N N . ALA A 1 93 ? 0.568 4.757 -5.036 1.00 95.62 93 ALA A N 1
ATOM 760 C CA . ALA A 1 93 ? -0.544 3.898 -4.651 1.00 95.62 93 ALA A CA 1
ATOM 761 C C . ALA A 1 93 ? -0.781 3.914 -3.132 1.00 95.62 93 ALA A C 1
ATOM 763 O O . ALA A 1 93 ? -1.922 4.035 -2.679 1.00 95.62 93 ALA A O 1
ATOM 764 N N . ILE A 1 94 ? 0.298 3.845 -2.350 1.00 95.38 94 ILE A N 1
ATOM 765 C CA . ILE A 1 94 ? 0.289 3.871 -0.886 1.00 95.38 94 ILE A CA 1
ATOM 766 C C . ILE A 1 94 ? -0.242 5.214 -0.373 1.00 95.38 94 ILE A C 1
ATOM 768 O O . ILE A 1 94 ? -1.129 5.220 0.482 1.00 95.38 94 ILE A O 1
ATOM 772 N N . ILE A 1 95 ? 0.227 6.340 -0.924 1.00 93.94 95 ILE A N 1
ATOM 773 C CA . ILE A 1 95 ? -0.267 7.688 -0.594 1.00 93.94 95 ILE A CA 1
ATOM 774 C C . ILE A 1 95 ? -1.772 7.776 -0.837 1.00 93.94 95 ILE A C 1
ATOM 776 O O . ILE A 1 95 ? -2.537 8.184 0.043 1.00 93.94 95 ILE A O 1
ATOM 780 N N . THR A 1 96 ? -2.216 7.343 -2.015 1.00 95.62 96 THR A N 1
ATOM 781 C CA . THR A 1 96 ? -3.636 7.358 -2.379 1.00 95.62 96 THR A CA 1
ATOM 782 C C . THR A 1 96 ? -4.473 6.524 -1.407 1.00 95.62 96 THR A C 1
ATOM 784 O O . THR A 1 96 ? -5.521 6.980 -0.936 1.00 95.62 96 THR A O 1
ATOM 787 N N . ALA A 1 97 ? -4.008 5.320 -1.074 1.00 96.62 97 ALA A N 1
ATOM 788 C CA . ALA A 1 97 ? -4.714 4.413 -0.182 1.00 96.62 97 ALA A CA 1
ATOM 789 C C . ALA A 1 97 ? -4.773 4.939 1.260 1.00 96.62 97 ALA A C 1
ATOM 791 O O . ALA A 1 97 ? -5.843 4.927 1.870 1.00 96.62 97 ALA A O 1
ATOM 792 N N . PHE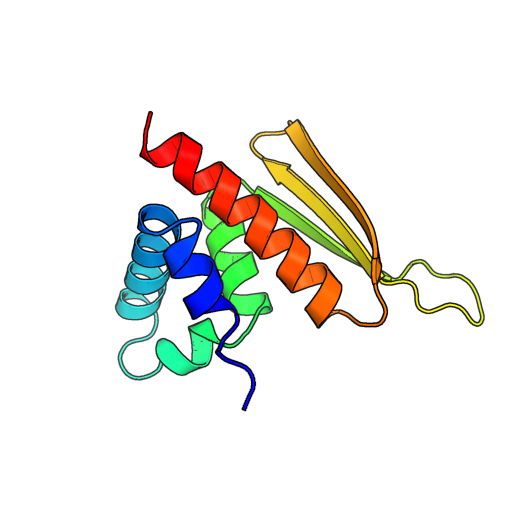 A 1 98 ? -3.673 5.477 1.796 1.00 95.94 98 PHE A N 1
ATOM 793 C CA . PHE A 1 98 ? -3.660 6.055 3.142 1.00 95.94 98 PHE A CA 1
ATOM 794 C C . PHE A 1 98 ? -4.582 7.262 3.267 1.00 95.94 98 PHE A C 1
ATOM 796 O O . PHE A 1 98 ? -5.370 7.318 4.209 1.00 95.94 98 PHE A O 1
ATOM 803 N N . ARG A 1 99 ? -4.563 8.180 2.293 1.00 94.38 99 ARG A N 1
ATOM 804 C CA . ARG A 1 99 ? -5.491 9.321 2.273 1.00 94.38 99 ARG A CA 1
ATOM 805 C C . ARG A 1 99 ? -6.946 8.854 2.249 1.00 94.38 99 ARG A C 1
ATOM 807 O O . ARG A 1 99 ? -7.782 9.398 2.968 1.00 94.38 99 ARG A O 1
ATOM 814 N N . LYS A 1 100 ? -7.268 7.810 1.476 1.00 96.12 100 LYS A N 1
ATOM 815 C CA . LYS A 1 100 ? -8.619 7.233 1.488 1.00 96.12 100 LYS A CA 1
ATOM 816 C C . LYS A 1 100 ? -8.963 6.605 2.841 1.00 96.12 100 LYS A C 1
ATOM 818 O O . LYS A 1 100 ? -10.070 6.813 3.346 1.00 96.12 100 LYS A O 1
ATOM 823 N N . LEU A 1 101 ? -8.043 5.855 3.436 1.00 95.25 101 LEU A N 1
ATOM 824 C CA . LEU A 1 101 ? -8.266 5.212 4.727 1.00 95.25 101 LEU A CA 1
ATOM 825 C C . LEU A 1 101 ? -8.482 6.251 5.839 1.00 95.25 101 LEU A C 1
ATOM 827 O O . LEU A 1 101 ? -9.405 6.091 6.631 1.00 95.25 101 LEU A O 1
ATOM 831 N N . GLU A 1 102 ? -7.727 7.353 5.834 1.00 95.00 102 GLU A N 1
ATOM 832 C CA . GLU A 1 102 ? -7.884 8.475 6.773 1.00 95.00 102 GLU A CA 1
ATOM 833 C C . GLU A 1 102 ? -9.310 9.037 6.752 1.00 95.00 102 GLU A C 1
ATOM 835 O O . GLU A 1 102 ? -9.934 9.209 7.801 1.00 95.00 102 GLU A O 1
ATOM 840 N N . THR A 1 103 ? -9.874 9.247 5.555 1.00 92.94 103 THR A N 1
ATOM 841 C CA . THR A 1 103 ? -11.262 9.729 5.431 1.00 92.94 103 THR A CA 1
ATOM 842 C C . THR A 1 103 ? -12.278 8.739 5.997 1.00 92.94 103 THR A C 1
ATOM 844 O O . THR A 1 103 ? -13.316 9.150 6.507 1.00 92.94 103 THR A O 1
ATOM 847 N N . THR A 1 104 ? -11.974 7.441 5.937 1.00 91.62 104 THR A N 1
ATOM 848 C CA . THR A 1 104 ? -12.862 6.371 6.412 1.00 91.62 104 THR A CA 1
ATOM 849 C C . THR A 1 104 ? -12.798 6.221 7.930 1.00 91.62 104 THR A C 1
ATOM 851 O O . THR A 1 104 ? -13.823 6.000 8.557 1.00 91.62 104 THR A O 1
ATOM 854 N N . LEU A 1 105 ? -11.613 6.372 8.529 1.00 88.31 105 LEU A N 1
ATOM 855 C CA . LEU A 1 105 ? -11.422 6.316 9.984 1.00 88.31 105 LEU A CA 1
ATOM 856 C C . LEU A 1 105 ? -11.938 7.570 10.704 1.00 88.31 105 LEU A C 1
ATOM 858 O O . LEU A 1 105 ? -12.218 7.518 11.898 1.00 88.31 105 LEU A O 1
ATOM 862 N N . SER A 1 106 ? -12.049 8.685 9.982 1.00 81.62 106 SER A N 1
ATOM 863 C CA . SER A 1 106 ? -12.547 9.962 10.505 1.00 81.62 106 SER A CA 1
ATOM 864 C C . SER A 1 106 ? -14.068 10.138 10.379 1.00 81.62 106 SER A C 1
ATOM 866 O O . SER A 1 106 ? -14.590 11.152 10.844 1.00 81.62 106 SER A O 1
ATOM 868 N N . SER A 1 107 ? -14.761 9.203 9.716 1.00 69.94 107 SER A N 1
ATOM 869 C CA . SER A 1 107 ? -16.218 9.222 9.492 1.00 69.94 107 SER A CA 1
ATOM 870 C C . SER A 1 107 ? -16.953 8.401 10.547 1.00 69.94 107 SER A C 1
ATOM 872 O O . SER A 1 107 ? -18.029 8.860 10.989 1.00 69.94 107 SER A O 1
#